Protein AF-A0A7J6RQD2-F1 (afdb_monomer)

Foldseek 3Di:
DDDDVVVVVVVVVVVVVVVVVVVVVVVVVVVVVVVVVVVVVVVVVVVVVVVVVVVVVVVVVVVVVVVVVVVPDDDDDDDDDDDDDDDDDDDDDDDPDPCCPVLVVVLVVVVVVLVVCLVPDDLVVLVVVLVVLLVVLPCVVPVDPSSVSNNVSSVVCVCVSNVD

Solvent-accessible surface area (backbone atoms only — not comparable to full-atom values): 9840 Å² total; per-residue (Å²): 135,87,80,63,66,69,61,55,55,54,52,52,51,52,50,51,51,51,51,52,52,53,51,52,54,52,52,51,52,54,50,51,51,55,49,50,51,53,52,51,55,50,52,54,52,50,53,54,50,51,53,51,50,50,54,50,53,54,53,51,54,53,48,53,53,54,50,62,60,51,77,74,58,80,87,78,86,87,82,85,79,90,80,88,80,91,81,89,77,89,80,93,74,92,78,87,80,86,60,60,71,70,39,50,48,55,43,51,54,49,49,55,51,51,55,51,44,58,75,76,42,58,70,75,55,43,56,52,52,52,54,50,50,50,63,70,28,26,48,91,83,33,86,47,72,52,21,44,56,43,36,53,52,52,61,73,40,42,47,77,70,69,69,110

Mean predicted aligned error: 14.92 Å

Organism: Perkinsus olseni (NCBI:txid32597)

Sequence (164 aa):
EVVNPFKRFAKQREEQQRAQARGLEKAKREREEREKERREMKKEKEKREEERAQARKARETAKEEAEAARSKKEPAPAASNDKKPSSASAERACSEDLGASAELSAVRELRCELEKSKADEPHRKRKQRFKKLQLKWHPDKNRSDKATAVFQFLQSKKSWYLGK

InterPro domains:
  IPR036869 Chaperone J-domain superfamily [G3DSA:1.10.287.110] (107-160)
  IPR036869 Chaperone J-domain superfamily [SSF46565] (122-156)

Radius of gyration: 32.11 Å; Cα contacts (8 Å, |Δi|>4): 39; chains: 1; bounding box: 85×47×93 Å

Structure (mmCIF, N/CA/C/O backbone):
data_AF-A0A7J6RQD2-F1
#
_entry.id   AF-A0A7J6RQD2-F1
#
loop_
_atom_site.group_PDB
_atom_site.id
_atom_site.type_symbol
_atom_site.label_atom_id
_atom_site.label_alt_id
_atom_site.label_comp_id
_atom_site.label_asym_id
_atom_site.label_entity_id
_atom_site.label_seq_id
_atom_site.pdbx_PDB_ins_code
_atom_site.Cartn_x
_atom_site.Cartn_y
_atom_site.Cartn_z
_atom_site.occupancy
_atom_site.B_iso_or_equiv
_atom_site.auth_seq_id
_atom_site.auth_comp_id
_atom_site.auth_asym_id
_atom_site.auth_atom_id
_atom_site.pdbx_PDB_model_num
ATOM 1 N N . GLU A 1 1 ? 49.976 6.843 -42.752 1.00 74.06 1 GLU A N 1
ATOM 2 C CA . GLU A 1 1 ? 49.432 5.501 -42.449 1.00 74.06 1 GLU A CA 1
ATOM 3 C C . GLU A 1 1 ? 47.917 5.502 -42.640 1.00 74.06 1 GLU A C 1
ATOM 5 O O . GLU A 1 1 ? 47.237 6.327 -42.041 1.00 74.06 1 GLU A O 1
ATOM 10 N N . VAL A 1 2 ? 47.376 4.636 -43.502 1.00 82.06 2 VAL A N 1
ATOM 11 C CA . VAL A 1 2 ? 45.921 4.517 -43.711 1.00 82.06 2 VAL A CA 1
ATOM 12 C C . VAL A 1 2 ? 45.368 3.535 -42.678 1.00 82.06 2 VAL A C 1
ATOM 14 O O . VAL A 1 2 ? 45.616 2.332 -42.752 1.00 82.06 2 VAL A O 1
ATOM 17 N N . VAL A 1 3 ? 44.643 4.037 -41.677 1.00 80.75 3 VAL A N 1
ATOM 18 C CA . VAL A 1 3 ? 44.012 3.189 -40.654 1.00 80.75 3 VAL A CA 1
ATOM 19 C C . VAL A 1 3 ? 42.895 2.371 -41.302 1.00 80.75 3 VAL A C 1
ATOM 21 O O . VAL A 1 3 ? 41.925 2.927 -41.810 1.00 80.75 3 VAL A O 1
ATOM 24 N N . ASN A 1 4 ? 43.024 1.044 -41.262 1.00 90.38 4 ASN A N 1
ATOM 25 C CA . ASN A 1 4 ? 42.071 0.118 -41.869 1.00 90.38 4 ASN A CA 1
ATOM 26 C C . ASN A 1 4 ? 40.667 0.257 -41.219 1.00 90.38 4 ASN A C 1
ATOM 28 O O . ASN A 1 4 ? 40.525 -0.024 -40.021 1.00 90.38 4 ASN A O 1
ATOM 32 N N . PRO A 1 5 ? 39.625 0.657 -41.974 1.00 87.69 5 PRO A N 1
ATOM 33 C CA . PRO A 1 5 ? 38.283 0.906 -41.443 1.00 87.69 5 PRO A CA 1
ATOM 34 C C . PRO A 1 5 ? 37.636 -0.342 -40.825 1.00 87.69 5 PRO A C 1
ATOM 36 O O . PRO A 1 5 ? 36.885 -0.223 -39.856 1.00 87.69 5 PRO A O 1
ATOM 39 N N . PHE A 1 6 ? 37.994 -1.547 -41.284 1.00 90.56 6 PHE A N 1
ATOM 40 C CA . PHE A 1 6 ? 37.482 -2.798 -40.716 1.00 90.56 6 PHE A CA 1
ATOM 41 C C . PHE A 1 6 ? 37.887 -2.995 -39.248 1.00 90.56 6 PHE A C 1
ATOM 43 O O . PHE A 1 6 ? 37.104 -3.522 -38.455 1.00 90.56 6 PHE A O 1
ATOM 50 N N . LYS A 1 7 ? 39.065 -2.501 -38.837 1.00 93.00 7 LYS A N 1
ATOM 51 C CA . LYS A 1 7 ? 39.513 -2.589 -37.436 1.00 93.00 7 LYS A CA 1
ATOM 52 C C . LYS A 1 7 ? 38.661 -1.725 -36.495 1.00 93.00 7 LYS A C 1
ATOM 54 O O . LYS A 1 7 ? 38.491 -2.084 -35.332 1.00 93.00 7 LYS A O 1
ATOM 59 N N . ARG A 1 8 ? 38.090 -0.613 -36.983 1.00 91.62 8 ARG A N 1
ATOM 60 C CA . ARG A 1 8 ? 37.214 0.263 -36.180 1.00 91.62 8 ARG A CA 1
ATOM 61 C C . ARG A 1 8 ? 35.865 -0.395 -35.896 1.00 91.62 8 ARG A C 1
ATOM 63 O O . ARG A 1 8 ? 35.431 -0.388 -34.748 1.00 91.62 8 ARG A O 1
ATOM 70 N N . PHE A 1 9 ? 35.254 -1.024 -36.900 1.00 94.25 9 PHE A N 1
ATOM 71 C CA . PHE A 1 9 ? 33.984 -1.737 -36.726 1.00 94.25 9 PHE A CA 1
ATOM 72 C C . PHE A 1 9 ? 34.108 -2.941 -35.785 1.00 94.25 9 PHE A C 1
ATOM 74 O O . PHE A 1 9 ? 33.242 -3.142 -34.935 1.00 94.25 9 PHE A O 1
ATOM 81 N N . ALA A 1 10 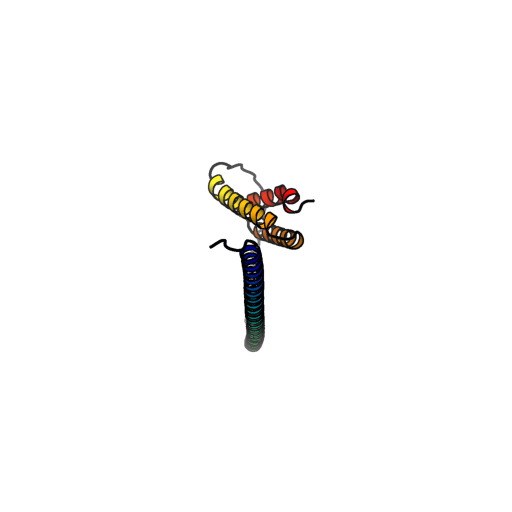? 35.202 -3.706 -35.879 1.00 94.75 10 ALA A N 1
ATOM 82 C CA . ALA A 1 10 ? 35.460 -4.815 -34.959 1.00 94.75 10 ALA A CA 1
ATOM 83 C C . ALA A 1 10 ? 35.566 -4.332 -33.501 1.00 94.75 10 ALA A C 1
ATOM 85 O O . ALA A 1 10 ? 34.885 -4.866 -32.626 1.00 94.75 10 ALA A O 1
ATOM 86 N N . LYS A 1 11 ? 36.339 -3.262 -33.258 1.00 95.06 11 LYS A N 1
ATOM 87 C CA . LYS A 1 11 ? 36.477 -2.650 -31.928 1.00 95.06 11 LYS A CA 1
ATOM 88 C C . LYS A 1 11 ? 35.139 -2.134 -31.388 1.00 95.06 11 LYS A C 1
ATOM 90 O O . LYS A 1 11 ? 34.821 -2.366 -30.226 1.00 95.06 11 LYS A O 1
ATOM 95 N N . GLN A 1 12 ? 34.336 -1.482 -32.230 1.00 96.12 12 GLN A N 1
ATOM 96 C CA . GLN A 1 12 ? 33.020 -0.970 -31.839 1.00 96.12 12 GLN A CA 1
ATOM 97 C C . GLN A 1 12 ? 32.045 -2.099 -31.468 1.00 96.12 12 GLN A C 1
ATOM 99 O O . GLN A 1 12 ? 31.311 -1.982 -30.488 1.00 96.12 12 GLN A O 1
ATOM 104 N N . ARG A 1 13 ? 32.043 -3.213 -32.213 1.00 97.31 13 ARG A N 1
ATOM 105 C CA . ARG A 1 13 ? 31.207 -4.383 -31.898 1.00 97.31 13 ARG A CA 1
ATOM 106 C C . ARG A 1 13 ? 31.629 -5.045 -30.587 1.00 97.31 13 ARG A C 1
ATOM 108 O O . ARG A 1 13 ? 30.768 -5.408 -29.790 1.00 97.31 13 ARG A O 1
ATOM 115 N N . GLU A 1 14 ? 32.933 -5.174 -30.348 1.00 97.06 14 GLU A N 1
ATOM 116 C CA . GLU A 1 14 ? 33.462 -5.705 -29.089 1.00 97.06 14 GLU A CA 1
ATOM 117 C C . GLU A 1 14 ? 33.070 -4.814 -27.898 1.00 97.06 14 GLU A C 1
ATOM 119 O O . GLU A 1 14 ? 32.635 -5.309 -26.857 1.00 97.06 14 GLU A O 1
ATOM 124 N N . GLU A 1 15 ? 33.151 -3.492 -28.055 1.00 97.69 15 GLU A N 1
ATOM 125 C CA . GLU A 1 15 ? 32.725 -2.535 -27.033 1.00 97.69 15 GLU A CA 1
ATOM 126 C C . GLU A 1 15 ? 31.223 -2.642 -26.734 1.00 97.69 15 GLU A C 1
ATOM 128 O O . GLU A 1 15 ? 30.833 -2.694 -25.565 1.00 97.69 15 GLU A O 1
ATOM 133 N N . GLN A 1 16 ? 30.381 -2.771 -27.766 1.00 97.62 16 GLN A N 1
ATOM 134 C CA . GLN A 1 16 ? 28.944 -3.006 -27.589 1.00 97.62 16 GLN A CA 1
ATOM 135 C C . GLN A 1 16 ? 28.660 -4.320 -26.848 1.00 97.62 16 GLN A C 1
ATOM 137 O O . GLN A 1 16 ? 27.834 -4.338 -25.935 1.00 97.62 16 GLN A O 1
ATOM 142 N N . GLN A 1 17 ? 29.365 -5.406 -27.177 1.00 97.94 17 GLN A N 1
ATOM 143 C CA . GLN A 1 17 ? 29.220 -6.687 -26.476 1.00 97.94 17 GLN A CA 1
ATOM 144 C C . GLN A 1 17 ? 29.642 -6.585 -25.005 1.00 97.94 17 GLN A C 1
ATOM 146 O O . GLN A 1 17 ? 28.930 -7.065 -24.121 1.00 97.94 17 GLN A O 1
ATOM 151 N N . ARG A 1 18 ? 30.755 -5.901 -24.712 1.00 98.19 18 ARG A N 1
ATOM 152 C CA . ARG A 1 18 ? 31.199 -5.641 -23.333 1.00 98.19 18 ARG A CA 1
ATOM 153 C C . ARG A 1 18 ? 30.187 -4.792 -22.562 1.00 98.19 18 ARG A C 1
ATOM 155 O O . ARG A 1 18 ? 29.936 -5.065 -21.389 1.00 98.19 18 ARG A O 1
ATOM 162 N N . ALA A 1 19 ? 29.589 -3.786 -23.200 1.00 97.69 19 ALA A N 1
ATOM 163 C CA . ALA A 1 19 ? 28.549 -2.961 -22.589 1.00 97.69 19 ALA A CA 1
ATOM 164 C C . ALA A 1 19 ? 27.289 -3.780 -22.261 1.00 97.69 19 ALA A C 1
ATOM 166 O O . ALA A 1 19 ? 26.765 -3.676 -21.151 1.00 97.69 19 ALA A O 1
ATOM 167 N N . GLN A 1 20 ? 26.849 -4.650 -23.177 1.00 97.75 20 GLN A N 1
ATOM 168 C CA . GLN A 1 20 ? 25.726 -5.562 -22.940 1.00 97.75 20 GLN A CA 1
ATOM 169 C C . GLN A 1 20 ? 26.013 -6.537 -21.790 1.00 97.75 20 GLN A C 1
ATOM 171 O O . GLN A 1 20 ? 25.180 -6.684 -20.897 1.00 97.75 20 GLN A O 1
ATOM 176 N N . ALA A 1 21 ? 27.208 -7.136 -21.749 1.00 97.88 21 ALA A N 1
ATOM 177 C CA . ALA A 1 21 ? 27.610 -8.037 -20.668 1.00 97.88 21 ALA A CA 1
ATOM 178 C C . ALA A 1 21 ? 27.612 -7.331 -19.299 1.00 97.88 21 ALA A C 1
ATOM 180 O O . ALA A 1 21 ? 27.064 -7.853 -18.329 1.00 97.88 21 ALA A O 1
ATOM 181 N N . ARG A 1 22 ? 28.143 -6.100 -19.225 1.00 97.75 22 ARG A N 1
ATOM 182 C CA . ARG A 1 22 ? 28.093 -5.273 -18.003 1.00 97.75 22 ARG A CA 1
ATOM 183 C C . ARG A 1 22 ? 26.659 -4.952 -17.576 1.00 97.75 22 ARG A C 1
ATOM 185 O O . ARG A 1 22 ? 26.368 -4.946 -16.382 1.00 97.75 22 ARG A O 1
ATOM 192 N N . GLY A 1 23 ? 25.769 -4.695 -18.535 1.00 97.06 23 GLY A N 1
ATOM 193 C CA . GLY A 1 23 ? 24.348 -4.466 -18.273 1.00 97.06 23 GLY A CA 1
ATOM 194 C C . GLY A 1 23 ? 23.658 -5.686 -17.658 1.00 97.06 23 GLY A C 1
ATOM 195 O O . GLY A 1 23 ? 22.940 -5.546 -16.668 1.00 97.06 23 GLY A O 1
ATOM 196 N N . LEU A 1 24 ? 23.925 -6.882 -18.192 1.00 97.38 24 LEU A N 1
ATOM 197 C CA . LEU A 1 24 ? 23.371 -8.138 -17.677 1.00 97.38 24 LEU A CA 1
ATOM 198 C C . LEU A 1 24 ? 23.880 -8.465 -16.268 1.00 97.38 24 LEU A C 1
ATOM 200 O O . LEU A 1 24 ? 23.080 -8.817 -15.403 1.00 97.38 24 LEU A O 1
ATOM 204 N N . GLU A 1 25 ? 25.176 -8.286 -16.008 1.00 97.88 25 GLU A N 1
ATOM 205 C CA . GLU A 1 25 ? 25.755 -8.491 -14.673 1.00 97.88 25 GLU A CA 1
ATOM 206 C C . GLU A 1 25 ? 25.172 -7.513 -13.643 1.00 97.88 25 GLU A C 1
ATOM 208 O O . GLU A 1 25 ? 24.786 -7.915 -12.542 1.00 97.88 25 GLU A O 1
ATOM 213 N N . LYS A 1 26 ? 25.007 -6.236 -14.016 1.00 97.62 26 LYS A N 1
ATOM 214 C CA . LYS A 1 26 ? 24.349 -5.242 -13.157 1.00 97.62 26 LYS A CA 1
ATOM 215 C C . LYS A 1 26 ? 22.903 -5.641 -12.841 1.00 97.62 26 LYS A C 1
ATOM 217 O O . LYS A 1 26 ? 22.504 -5.601 -11.679 1.00 97.62 26 LYS A O 1
ATOM 222 N N . ALA A 1 27 ? 22.139 -6.066 -13.848 1.00 95.75 27 ALA A N 1
ATOM 223 C CA . ALA A 1 27 ? 20.755 -6.504 -13.669 1.00 95.75 27 ALA A CA 1
ATOM 224 C C . ALA A 1 27 ? 20.645 -7.764 -12.791 1.00 95.75 27 ALA A C 1
ATOM 226 O O . ALA A 1 27 ? 19.726 -7.881 -11.978 1.00 95.75 27 ALA A O 1
ATOM 227 N N . LYS A 1 28 ? 21.592 -8.702 -12.920 1.00 98.00 28 LYS A N 1
ATOM 228 C CA . LYS A 1 28 ? 21.662 -9.907 -12.085 1.00 98.00 28 LYS A CA 1
ATOM 229 C C . LYS A 1 28 ? 21.909 -9.554 -10.618 1.00 98.00 28 LYS A C 1
ATOM 231 O O . LYS A 1 28 ? 21.181 -10.048 -9.759 1.00 98.00 28 LYS A O 1
ATOM 236 N N . ARG A 1 29 ? 22.855 -8.648 -10.346 1.00 97.25 29 ARG A N 1
ATOM 237 C CA . ARG A 1 29 ? 23.145 -8.155 -8.991 1.00 97.25 29 ARG A CA 1
ATOM 238 C C . ARG A 1 29 ? 21.943 -7.442 -8.364 1.00 97.25 29 ARG A C 1
ATOM 240 O O . ARG A 1 29 ? 21.605 -7.725 -7.222 1.00 97.25 29 ARG A O 1
ATOM 247 N N . GLU A 1 30 ? 21.255 -6.584 -9.117 1.00 97.06 30 GLU A N 1
ATOM 248 C CA . GLU A 1 30 ? 20.043 -5.893 -8.642 1.00 97.06 30 GLU A CA 1
ATOM 249 C C . GLU A 1 30 ? 18.904 -6.880 -8.325 1.00 97.06 30 GLU A C 1
ATOM 251 O O . GLU A 1 30 ? 18.177 -6.725 -7.342 1.00 97.06 30 GLU A O 1
ATOM 256 N N . ARG A 1 31 ? 18.747 -7.934 -9.136 1.00 96.69 31 ARG A N 1
ATOM 257 C CA . ARG A 1 31 ? 17.757 -8.990 -8.881 1.00 96.69 31 ARG A CA 1
ATOM 258 C C . ARG A 1 31 ? 18.078 -9.778 -7.611 1.00 96.69 31 ARG A C 1
ATOM 260 O O . ARG A 1 31 ? 17.159 -10.076 -6.850 1.00 96.69 31 ARG A O 1
ATOM 267 N N . GLU A 1 32 ? 19.345 -10.115 -7.396 1.00 98.12 32 GLU A N 1
ATOM 268 C CA . GLU A 1 32 ? 19.807 -10.825 -6.200 1.00 98.12 32 GLU A CA 1
ATOM 269 C C . GLU A 1 32 ? 19.618 -9.982 -4.931 1.00 98.12 32 GLU A C 1
ATOM 271 O O . GLU A 1 32 ? 19.104 -10.479 -3.929 1.00 98.12 32 GLU A O 1
ATOM 276 N N . GLU A 1 33 ? 19.933 -8.687 -4.995 1.00 97.88 33 GLU A N 1
ATOM 277 C CA . GLU A 1 33 ? 19.716 -7.740 -3.898 1.00 97.88 33 GLU A CA 1
ATOM 278 C C . GLU A 1 33 ? 18.229 -7.629 -3.531 1.00 97.88 33 GLU A C 1
ATOM 280 O O . GLU A 1 33 ? 17.861 -7.837 -2.374 1.00 97.88 33 GLU A O 1
ATOM 285 N N . ARG A 1 34 ? 17.344 -7.453 -4.522 1.00 95.81 34 ARG A N 1
ATOM 286 C CA . ARG A 1 34 ? 15.886 -7.467 -4.299 1.00 95.81 34 ARG A CA 1
ATOM 287 C C . ARG A 1 34 ? 15.390 -8.784 -3.710 1.00 95.81 34 ARG A C 1
ATOM 289 O O . ARG A 1 34 ? 14.438 -8.803 -2.929 1.00 95.81 34 ARG A O 1
ATOM 296 N N . GLU A 1 35 ? 15.974 -9.914 -4.103 1.00 97.81 35 GLU A N 1
ATOM 297 C CA . GLU A 1 35 ? 15.603 -11.207 -3.529 1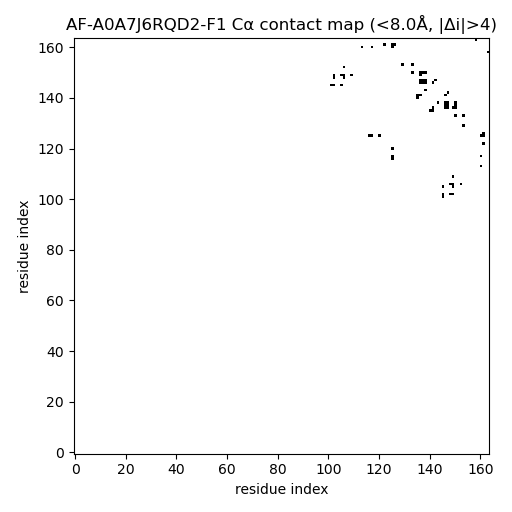.00 97.81 35 GLU A CA 1
ATOM 298 C C . GLU A 1 35 ? 16.039 -11.316 -2.064 1.00 97.81 35 GLU A C 1
ATOM 300 O O . GLU A 1 35 ? 15.261 -11.794 -1.232 1.00 97.81 35 GLU A O 1
ATOM 305 N N . LYS A 1 36 ? 17.235 -10.821 -1.733 1.00 97.94 36 LYS A N 1
ATOM 306 C CA . LYS A 1 36 ? 17.728 -10.741 -0.358 1.00 97.94 36 LYS A CA 1
ATOM 307 C C . LYS A 1 36 ? 16.812 -9.876 0.511 1.00 97.94 36 LYS A C 1
ATOM 309 O O . LYS A 1 36 ? 16.349 -10.362 1.542 1.00 97.94 36 LYS A O 1
ATOM 314 N N . GLU A 1 37 ? 16.445 -8.679 0.056 1.00 97.06 37 GLU A N 1
ATOM 315 C CA . GLU A 1 37 ? 15.498 -7.798 0.759 1.00 97.06 37 GLU A CA 1
ATOM 316 C C . GLU A 1 37 ? 14.140 -8.479 0.994 1.00 97.06 37 GLU A C 1
ATOM 318 O O . GLU A 1 37 ? 13.577 -8.428 2.089 1.00 97.06 37 GLU A O 1
ATOM 323 N N . ARG A 1 38 ? 13.610 -9.196 -0.010 1.00 95.00 38 ARG A N 1
ATOM 324 C CA . ARG A 1 38 ? 12.354 -9.953 0.140 1.00 95.00 38 ARG A CA 1
ATOM 325 C C . ARG A 1 38 ? 12.467 -11.074 1.171 1.00 95.00 38 ARG A C 1
ATOM 327 O O . ARG A 1 38 ? 11.490 -11.341 1.875 1.00 95.00 38 ARG A O 1
ATOM 334 N N . ARG A 1 39 ? 13.618 -11.748 1.258 1.00 97.50 39 ARG A N 1
ATOM 335 C CA . ARG A 1 39 ? 13.873 -12.787 2.269 1.00 97.50 39 ARG A CA 1
ATOM 336 C C . ARG A 1 39 ? 13.969 -12.180 3.668 1.00 97.50 39 ARG A C 1
ATOM 338 O O . ARG A 1 39 ? 13.383 -12.742 4.590 1.00 97.50 39 ARG A O 1
ATOM 345 N N . GLU A 1 40 ? 14.635 -11.040 3.826 1.00 97.69 40 GLU A N 1
ATOM 346 C CA . GLU A 1 40 ? 14.737 -10.330 5.109 1.00 97.69 40 GLU A CA 1
ATOM 347 C C . GLU A 1 40 ? 13.371 -9.824 5.587 1.00 97.69 40 GLU A C 1
ATOM 349 O O . GLU A 1 40 ? 12.961 -10.144 6.701 1.00 97.69 40 GLU A O 1
ATOM 354 N N . MET A 1 41 ? 12.594 -9.179 4.711 1.00 91.56 41 MET A N 1
ATOM 355 C CA . MET A 1 41 ? 11.233 -8.734 5.030 1.00 91.56 41 MET A CA 1
ATOM 356 C C . MET A 1 41 ? 10.309 -9.906 5.403 1.00 91.56 41 MET A C 1
ATOM 358 O O . MET A 1 41 ? 9.444 -9.779 6.273 1.00 91.56 41 MET A O 1
ATOM 362 N N . LYS A 1 42 ? 10.477 -11.073 4.761 1.00 97.06 42 LYS A N 1
ATOM 363 C CA . LYS A 1 42 ? 9.723 -12.285 5.113 1.00 97.06 42 LYS A CA 1
ATOM 364 C C . LYS A 1 42 ? 10.093 -12.785 6.513 1.00 97.06 42 LYS A C 1
ATOM 366 O O . LYS A 1 42 ? 9.182 -13.050 7.292 1.00 97.06 42 LYS A O 1
ATOM 371 N N . LYS A 1 43 ? 11.391 -12.860 6.835 1.00 97.94 43 LYS A N 1
ATOM 372 C CA . LYS A 1 43 ? 11.883 -13.260 8.165 1.00 97.94 43 LYS A CA 1
ATOM 373 C C . LYS A 1 43 ? 11.407 -12.309 9.264 1.00 97.94 43 LYS A C 1
ATOM 375 O O . LYS A 1 43 ? 10.968 -12.760 10.315 1.00 97.94 43 LYS A O 1
ATOM 380 N N . GLU A 1 44 ? 11.442 -11.000 9.022 1.00 97.62 44 GLU A N 1
ATOM 381 C CA . GLU A 1 44 ? 10.957 -10.002 9.984 1.00 97.62 44 GLU A CA 1
ATOM 382 C C . GLU A 1 44 ? 9.452 -10.152 10.243 1.00 97.62 44 GLU A C 1
ATOM 384 O O . GLU A 1 44 ? 8.997 -10.109 11.388 1.00 97.62 44 GLU A O 1
ATOM 389 N N . LYS A 1 45 ? 8.665 -10.376 9.183 1.00 95.62 45 LYS A N 1
ATOM 390 C CA . LYS A 1 45 ? 7.222 -10.590 9.307 1.00 95.62 45 LYS A CA 1
ATOM 391 C C . LYS A 1 45 ? 6.896 -11.8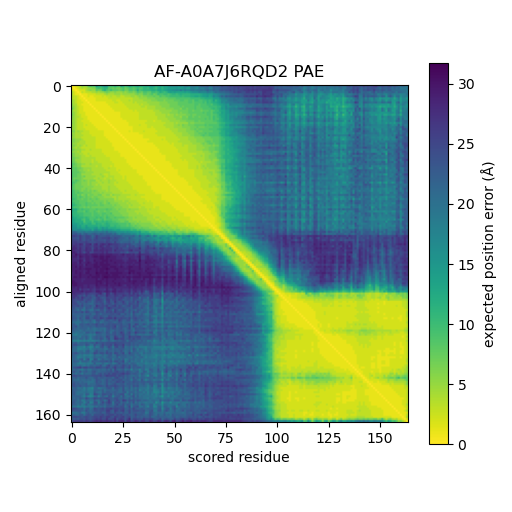49 10.116 1.00 95.62 45 LYS A C 1
ATOM 393 O O . LYS A 1 45 ? 5.988 -11.795 10.939 1.00 95.62 45 LYS A O 1
ATOM 398 N N . GLU A 1 46 ? 7.622 -12.937 9.879 1.00 97.44 46 GLU A N 1
ATOM 399 C CA . G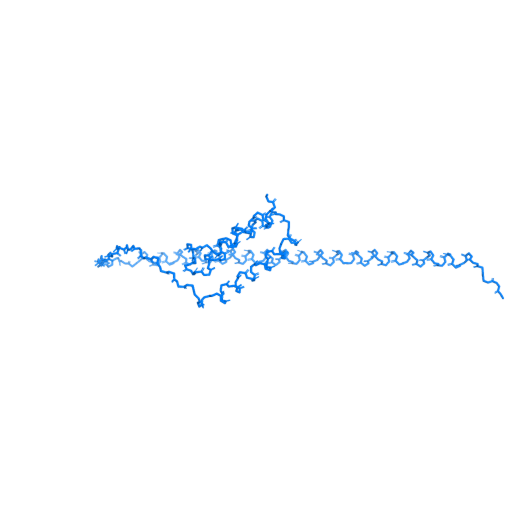LU A 1 46 ? 7.484 -14.202 10.609 1.00 97.44 46 GLU A CA 1
ATOM 400 C C . GLU A 1 46 ? 7.833 -14.020 12.091 1.00 97.44 46 GLU A C 1
ATOM 402 O O . GLU A 1 46 ? 6.998 -14.299 12.948 1.00 97.44 46 GLU A O 1
ATOM 407 N N . LYS A 1 47 ? 8.969 -13.379 12.397 1.00 98.19 47 LYS A N 1
ATOM 408 C CA . LYS A 1 47 ? 9.355 -13.025 13.773 1.00 98.19 47 LYS A CA 1
ATOM 409 C C . LYS A 1 47 ? 8.281 -12.190 14.484 1.00 98.19 47 LYS A C 1
ATOM 411 O O . LYS A 1 47 ? 7.939 -12.444 15.636 1.00 98.19 47 LYS A O 1
ATOM 416 N N . ARG A 1 48 ? 7.711 -11.195 13.796 1.00 96.69 48 ARG A N 1
ATOM 417 C CA . ARG A 1 48 ? 6.642 -10.346 14.348 1.00 96.69 48 ARG A CA 1
ATOM 418 C C . ARG A 1 48 ? 5.343 -11.119 14.590 1.00 96.69 48 ARG A C 1
ATOM 420 O O . ARG A 1 48 ? 4.564 -10.762 15.475 1.00 96.69 48 ARG A O 1
ATOM 427 N N . GLU A 1 49 ? 5.057 -12.123 13.771 1.00 97.38 49 GLU A N 1
ATOM 428 C CA . GLU A 1 49 ? 3.896 -12.995 13.942 1.00 97.38 49 GLU A CA 1
ATOM 429 C C . GLU A 1 49 ? 4.082 -13.943 15.132 1.00 97.38 49 GLU A C 1
ATOM 431 O O . GLU A 1 49 ? 3.167 -14.061 15.949 1.00 97.38 49 GLU A O 1
ATOM 436 N N . GLU A 1 50 ? 5.278 -14.510 15.298 1.00 98.06 50 GLU A N 1
ATOM 437 C CA . GLU A 1 50 ? 5.654 -15.308 16.469 1.00 98.06 50 GLU A CA 1
ATOM 438 C C . GLU A 1 50 ? 5.552 -14.502 17.769 1.00 98.06 50 GLU A C 1
ATOM 440 O O . GLU A 1 50 ? 4.910 -14.949 18.718 1.00 98.06 50 GLU A O 1
ATOM 445 N N . GLU A 1 51 ? 6.090 -13.280 17.803 1.00 98.06 51 GLU A N 1
ATOM 446 C CA . GLU A 1 51 ? 6.004 -12.393 18.972 1.00 98.06 51 GLU A CA 1
ATOM 447 C C . GLU A 1 51 ? 4.543 -12.074 19.331 1.00 98.06 51 GLU A C 1
ATOM 449 O O . GLU A 1 51 ? 4.136 -12.123 20.493 1.00 98.06 51 GLU A O 1
ATOM 454 N N . ARG A 1 52 ? 3.697 -11.821 18.323 1.00 97.44 52 ARG A N 1
ATOM 455 C CA . ARG A 1 52 ? 2.255 -11.618 18.533 1.00 97.44 52 ARG A CA 1
ATOM 456 C C . ARG A 1 52 ? 1.560 -12.869 19.056 1.00 97.44 52 ARG A C 1
ATOM 458 O O . ARG A 1 52 ? 0.642 -12.743 19.867 1.00 97.44 52 ARG A O 1
ATOM 465 N N . ALA A 1 53 ? 1.949 -14.052 18.588 1.00 97.56 53 ALA A N 1
ATOM 466 C CA . ALA A 1 53 ? 1.408 -15.313 19.078 1.00 97.56 53 ALA A CA 1
ATOM 467 C C . ALA A 1 53 ? 1.818 -15.562 20.538 1.00 97.56 53 ALA A C 1
ATOM 469 O O . ALA A 1 53 ? 0.973 -15.943 21.348 1.00 97.56 53 ALA A O 1
ATOM 470 N N . GLN A 1 54 ? 3.070 -15.271 20.899 1.00 97.69 54 GLN A N 1
ATOM 471 C CA . GLN A 1 54 ? 3.554 -15.349 22.280 1.00 97.69 54 GLN A CA 1
ATOM 472 C C . GLN A 1 54 ? 2.813 -14.367 23.197 1.00 97.69 54 GLN A C 1
ATOM 474 O O . GLN A 1 54 ? 2.314 -14.769 24.246 1.00 97.69 54 GLN A O 1
ATOM 479 N N . ALA A 1 55 ? 2.636 -13.113 22.770 1.00 97.50 55 ALA A N 1
ATOM 480 C CA . ALA A 1 55 ? 1.882 -12.115 23.529 1.00 97.50 55 ALA A CA 1
ATOM 481 C C . ALA A 1 55 ? 0.406 -12.510 23.735 1.00 97.50 55 ALA A C 1
ATOM 483 O O . ALA A 1 55 ? -0.175 -12.227 24.783 1.00 97.50 55 ALA A O 1
ATOM 484 N N . ARG A 1 56 ? -0.215 -13.182 22.753 1.00 97.31 56 ARG A N 1
ATOM 485 C CA . ARG A 1 56 ? -1.577 -13.725 22.896 1.00 97.31 56 ARG A CA 1
ATOM 486 C C . ARG A 1 56 ? -1.641 -14.822 23.952 1.00 97.31 56 ARG A C 1
ATOM 488 O O . ARG A 1 56 ? -2.4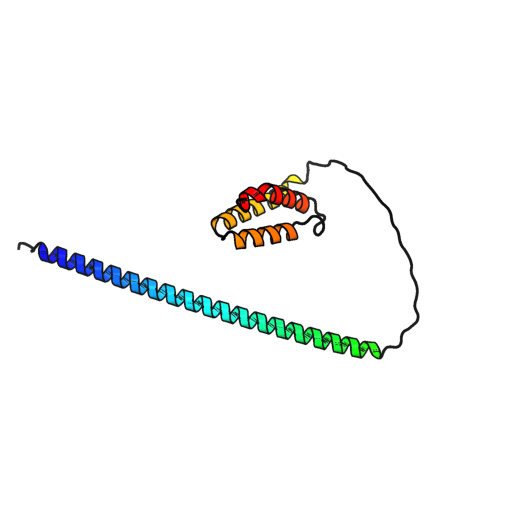90 -14.726 24.830 1.00 97.31 56 ARG A O 1
ATOM 495 N N . LYS A 1 57 ? -0.717 -15.786 23.906 1.00 97.75 57 LYS A N 1
ATOM 496 C CA . LYS A 1 57 ? -0.633 -16.863 24.904 1.00 97.75 57 LYS A CA 1
ATOM 497 C C . LYS A 1 57 ? -0.431 -16.309 26.317 1.00 97.75 57 LYS A C 1
ATOM 499 O O . LYS A 1 57 ? -1.166 -16.686 27.216 1.00 97.75 57 LYS A O 1
ATOM 504 N N . ALA A 1 58 ? 0.479 -15.349 26.496 1.00 97.50 58 ALA A N 1
ATOM 505 C CA . ALA A 1 58 ? 0.715 -14.712 27.796 1.00 97.50 58 ALA A CA 1
ATOM 506 C C . ALA A 1 58 ? -0.527 -13.980 28.344 1.00 97.50 58 ALA A C 1
ATOM 508 O O . ALA A 1 58 ? -0.770 -13.948 29.549 1.00 97.50 58 ALA A O 1
ATOM 509 N N . ARG A 1 59 ? -1.344 -13.390 27.461 1.00 96.81 59 ARG A N 1
ATOM 510 C CA . ARG A 1 59 ? -2.598 -12.742 27.862 1.00 96.81 59 ARG A CA 1
ATOM 511 C C . ARG A 1 59 ? -3.678 -13.754 28.248 1.00 96.81 59 ARG A C 1
ATOM 513 O O . ARG A 1 59 ? -4.474 -13.456 29.134 1.00 96.81 59 ARG A O 1
ATOM 520 N N . GLU A 1 60 ? -3.730 -14.903 27.581 1.00 97.00 60 GLU A N 1
ATOM 521 C CA . GLU A 1 60 ? -4.644 -15.994 27.935 1.00 97.00 60 GLU A CA 1
ATOM 522 C C . GLU A 1 60 ? -4.290 -16.573 29.308 1.00 97.00 60 GLU A C 1
ATOM 524 O O . GLU A 1 60 ? -5.162 -16.608 30.171 1.00 97.00 60 GLU A O 1
ATOM 529 N N . THR A 1 61 ? -3.011 -16.866 29.570 1.00 96.00 61 THR A N 1
ATOM 530 C CA . THR A 1 61 ? -2.567 -17.370 30.884 1.00 96.00 61 THR A CA 1
ATOM 531 C C . THR A 1 61 ? -2.828 -16.367 32.010 1.00 96.00 61 THR A C 1
ATOM 533 O O . THR A 1 61 ? -3.331 -16.741 33.064 1.00 96.00 61 THR A O 1
ATOM 536 N N . ALA A 1 62 ? -2.574 -15.072 31.782 1.00 96.12 62 ALA A N 1
ATOM 537 C CA . ALA A 1 62 ? -2.872 -14.033 32.772 1.00 96.12 62 ALA A CA 1
ATOM 538 C C . ALA A 1 62 ? -4.382 -13.889 33.045 1.00 96.12 62 ALA A C 1
ATOM 540 O O . ALA A 1 62 ? -4.792 -13.541 34.152 1.00 96.12 62 ALA A O 1
ATOM 541 N N . LYS A 1 63 ? -5.227 -14.144 32.036 1.00 96.00 63 LYS A N 1
ATOM 542 C CA . LYS A 1 63 ? -6.684 -14.120 32.194 1.00 96.00 63 LYS A CA 1
ATOM 543 C C . LYS A 1 63 ? -7.172 -15.314 33.020 1.00 96.00 63 LYS A C 1
ATOM 545 O O . LYS A 1 63 ? -8.013 -15.112 33.891 1.00 96.00 63 LYS A O 1
ATOM 550 N N . GLU A 1 64 ? -6.642 -16.510 32.770 1.00 95.06 64 GLU A N 1
ATOM 551 C CA . GLU A 1 64 ? -6.959 -17.717 33.547 1.00 95.06 64 GLU A CA 1
ATOM 552 C C . GLU A 1 64 ? -6.524 -17.576 35.013 1.00 95.06 64 GLU A C 1
ATOM 554 O O . GLU A 1 64 ? -7.290 -17.899 35.921 1.00 95.06 64 GLU A O 1
ATOM 559 N N . GLU A 1 65 ? -5.345 -17.002 35.267 1.00 94.44 65 GLU A N 1
ATOM 560 C CA . GLU A 1 65 ? -4.858 -16.742 36.627 1.00 94.44 65 GLU A CA 1
ATOM 561 C C . GLU A 1 65 ? -5.737 -15.718 37.371 1.00 94.44 65 GLU A C 1
ATOM 563 O O . GLU A 1 65 ? -6.102 -15.921 38.533 1.00 94.44 65 GLU A O 1
ATOM 568 N N . ALA A 1 66 ? -6.156 -14.645 36.690 1.00 92.56 66 ALA A N 1
ATOM 569 C CA . ALA A 1 66 ? -7.070 -13.654 37.257 1.00 92.56 66 ALA A CA 1
ATOM 570 C C . ALA A 1 66 ? -8.464 -14.237 37.565 1.00 92.56 66 ALA A C 1
ATOM 572 O O . ALA A 1 66 ? -9.091 -13.853 38.557 1.00 92.56 66 ALA A O 1
ATOM 573 N N . GLU A 1 67 ? -8.956 -15.165 36.741 1.00 92.12 67 GLU A N 1
ATOM 574 C CA . GLU A 1 67 ? -10.219 -15.868 36.980 1.00 92.12 67 GLU A CA 1
ATOM 575 C C . GLU A 1 67 ? -10.114 -16.827 38.175 1.00 92.12 67 GLU A C 1
ATOM 577 O O . GLU A 1 67 ? -10.968 -16.794 39.066 1.00 92.12 67 GLU A O 1
ATOM 582 N N . ALA A 1 68 ? -9.022 -17.594 38.269 1.00 89.62 68 ALA A N 1
ATOM 583 C CA . ALA A 1 68 ? -8.749 -18.477 39.403 1.00 89.62 68 ALA A CA 1
ATOM 584 C C . ALA A 1 68 ? -8.658 -17.711 40.738 1.00 89.62 68 ALA A C 1
ATOM 586 O O . ALA A 1 68 ? -9.152 -18.186 41.765 1.00 89.62 68 ALA A O 1
ATOM 587 N N . ALA A 1 69 ? -8.086 -16.501 40.733 1.00 88.50 69 ALA A N 1
ATOM 588 C CA . ALA A 1 69 ? -8.042 -15.634 41.910 1.00 88.50 69 ALA A CA 1
ATOM 589 C C . ALA A 1 69 ? -9.432 -15.099 42.310 1.00 88.50 69 ALA A C 1
ATOM 591 O O . ALA A 1 69 ? -9.715 -14.933 43.500 1.00 88.50 69 ALA A O 1
ATOM 592 N N . ARG A 1 70 ? -10.324 -14.851 41.340 1.00 83.94 70 ARG A N 1
ATOM 593 C CA . ARG A 1 70 ? -11.670 -14.313 41.599 1.00 83.94 70 ARG A CA 1
ATOM 594 C C . ARG A 1 70 ? -12.605 -15.339 42.243 1.00 83.94 70 ARG A C 1
ATOM 596 O O . ARG A 1 70 ? -13.405 -14.949 43.089 1.00 83.94 70 ARG A O 1
ATOM 603 N N . SER A 1 71 ? -12.457 -16.628 41.934 1.00 78.81 71 SER A N 1
ATOM 604 C CA . SER A 1 71 ? -13.266 -17.704 42.537 1.00 78.81 71 SER A CA 1
ATOM 605 C C . SER A 1 71 ? -13.048 -17.913 44.044 1.00 78.81 71 SER A C 1
ATOM 607 O O . SER A 1 71 ? -13.811 -18.646 44.662 1.00 78.81 71 SER A O 1
ATOM 609 N N . LYS A 1 72 ? -12.053 -17.263 44.669 1.00 78.31 72 LYS A N 1
ATOM 610 C CA . LYS A 1 72 ? -11.827 -17.331 46.128 1.00 78.31 72 LYS A CA 1
ATOM 611 C C . LYS A 1 72 ? -12.399 -16.147 46.916 1.00 78.31 72 LYS A C 1
ATOM 613 O O . LYS A 1 72 ? -12.279 -16.133 48.137 1.00 78.31 72 LYS A O 1
ATOM 618 N N . LYS A 1 73 ? -12.997 -15.145 46.257 1.00 67.56 73 LYS A N 1
ATOM 619 C CA . LYS A 1 73 ? -13.562 -13.970 46.935 1.00 67.56 73 LYS A CA 1
ATOM 620 C C . LYS A 1 73 ? -15.088 -14.076 46.952 1.00 67.56 73 LYS A C 1
ATOM 622 O O . LYS A 1 73 ? -15.730 -13.856 45.929 1.00 67.56 73 LYS A O 1
ATOM 627 N N . GLU A 1 74 ? -15.632 -14.458 48.108 1.00 64.12 74 GLU A N 1
ATOM 628 C CA . GLU A 1 74 ? -17.071 -14.591 48.366 1.00 64.12 74 GLU A CA 1
ATOM 629 C C . GLU A 1 74 ? -17.878 -13.359 47.901 1.00 64.12 74 GLU A C 1
ATOM 631 O O . GLU A 1 74 ? -17.418 -12.219 48.047 1.00 64.12 74 GLU A O 1
ATOM 636 N N . PRO A 1 75 ? -19.085 -13.565 47.341 1.00 61.56 75 PRO A N 1
ATOM 637 C CA . PRO A 1 75 ? -19.934 -12.487 46.853 1.00 61.56 75 PRO A CA 1
ATOM 638 C C . PRO A 1 75 ? -20.563 -11.706 48.016 1.00 61.56 75 PRO A C 1
ATOM 640 O O . PRO A 1 75 ? -21.456 -12.192 48.704 1.00 61.56 75 PRO A O 1
ATOM 643 N N . ALA A 1 76 ? -20.133 -10.456 48.200 1.00 60.47 76 ALA A N 1
ATOM 644 C CA . ALA A 1 76 ? -20.860 -9.476 49.004 1.00 60.47 76 ALA A CA 1
ATOM 645 C C . ALA A 1 76 ? -22.136 -9.004 48.261 1.00 60.47 76 ALA A C 1
ATOM 647 O O . ALA A 1 76 ? -22.119 -8.902 47.029 1.00 60.47 76 ALA A O 1
ATOM 648 N N . PRO A 1 77 ? -23.241 -8.726 48.980 1.00 58.56 77 PRO A N 1
ATOM 649 C CA . PRO A 1 77 ? -24.570 -8.568 48.395 1.00 58.56 77 PRO A CA 1
ATOM 650 C C . PRO A 1 77 ? -24.764 -7.272 47.594 1.00 58.56 77 PRO A C 1
ATOM 652 O O . PRO A 1 77 ? -24.208 -6.215 47.888 1.00 58.56 77 PRO A O 1
ATOM 655 N N . ALA A 1 78 ? -25.605 -7.414 46.569 1.00 53.09 78 ALA A N 1
ATOM 656 C CA . ALA A 1 78 ? -26.011 -6.440 45.571 1.00 53.09 78 ALA A CA 1
ATOM 657 C C . ALA A 1 78 ? -26.628 -5.149 46.138 1.00 53.09 78 ALA A C 1
ATOM 659 O O . ALA A 1 78 ? -27.602 -5.188 46.886 1.00 53.09 78 ALA A O 1
ATOM 660 N N . ALA A 1 79 ? -26.131 -4.004 45.662 1.00 48.06 79 ALA A N 1
ATOM 661 C CA . ALA A 1 79 ? -26.834 -2.727 45.703 1.00 48.06 79 ALA A CA 1
ATOM 662 C C . ALA A 1 79 ? -27.207 -2.324 44.268 1.00 48.06 79 ALA A C 1
ATOM 664 O O . ALA A 1 79 ? -26.370 -1.929 43.455 1.00 48.06 79 ALA A O 1
ATOM 665 N N . SER A 1 80 ? -28.491 -2.493 43.976 1.00 56.66 80 SER A N 1
ATOM 666 C CA . SER A 1 80 ? -29.233 -2.022 42.812 1.00 56.66 80 SER A CA 1
ATOM 667 C C . SER A 1 80 ? -29.139 -0.504 42.650 1.00 56.66 80 SER A C 1
ATOM 669 O O . SER A 1 80 ? -29.452 0.235 43.581 1.00 56.66 80 SER A O 1
ATOM 671 N N . ASN A 1 81 ? -28.798 -0.036 41.450 1.00 53.06 81 ASN A N 1
ATOM 672 C CA . ASN A 1 81 ? -29.136 1.320 41.028 1.00 53.06 81 ASN A CA 1
ATOM 673 C C . ASN A 1 81 ? -29.572 1.306 39.560 1.00 53.06 81 ASN A C 1
ATOM 675 O O . ASN A 1 81 ? -28.781 1.465 38.630 1.00 53.06 81 ASN A O 1
ATOM 679 N N . ASP A 1 82 ? -30.871 1.081 39.391 1.00 55.19 82 ASP A N 1
ATOM 680 C CA . ASP A 1 82 ? -31.659 1.515 38.250 1.00 55.19 82 ASP A CA 1
ATOM 681 C C . ASP A 1 82 ? -31.508 3.025 38.052 1.00 55.19 82 ASP A C 1
ATOM 683 O O . ASP A 1 82 ? -31.809 3.800 38.960 1.00 55.19 82 ASP A O 1
ATOM 687 N N . LYS A 1 83 ? -31.114 3.457 36.849 1.00 50.06 83 LYS A N 1
ATOM 688 C CA . LYS A 1 83 ? -31.591 4.723 36.268 1.00 50.06 83 LYS A CA 1
ATOM 689 C C . LYS A 1 83 ? -31.364 4.780 34.756 1.00 50.06 83 LYS A C 1
ATOM 691 O O . LYS A 1 83 ? -30.304 5.137 34.253 1.00 50.06 83 LYS A O 1
ATOM 696 N N . LYS A 1 84 ? -32.444 4.426 34.057 1.00 59.41 84 LYS A N 1
ATOM 697 C CA . LYS A 1 84 ? -32.811 4.770 32.674 1.00 59.41 84 LYS A CA 1
ATOM 698 C C . LYS A 1 84 ? -33.201 6.263 32.611 1.00 59.41 84 LYS A C 1
ATOM 700 O O . LYS A 1 84 ? -33.844 6.733 33.549 1.00 59.41 84 LYS A O 1
ATOM 705 N N . PRO A 1 85 ? -32.804 7.020 31.572 1.00 54.50 85 PRO A N 1
ATOM 706 C CA . PRO A 1 85 ? -33.744 7.473 30.514 1.00 54.50 85 PRO A CA 1
ATOM 707 C C . PRO A 1 85 ? -33.061 7.445 29.117 1.00 54.50 85 PRO A C 1
ATOM 709 O O . PRO A 1 85 ? -31.859 7.652 29.022 1.00 54.50 85 PRO A O 1
ATOM 712 N N . SER A 1 86 ? -33.634 7.033 27.976 1.00 58.22 86 SER A N 1
ATOM 713 C CA . SER A 1 86 ? -34.898 7.328 27.266 1.00 58.22 86 SER A CA 1
ATOM 714 C C . SER A 1 86 ? -35.130 8.801 26.909 1.00 58.22 86 SER A C 1
ATOM 716 O O . SER A 1 86 ? -35.330 9.591 27.820 1.00 58.22 86 SER A O 1
ATOM 718 N N . SER A 1 87 ? -35.223 9.088 25.594 1.00 41.78 87 SER A N 1
ATOM 719 C CA . SER A 1 87 ? -35.823 10.261 24.893 1.00 41.78 87 SER A CA 1
ATOM 720 C C . SER A 1 87 ? -34.810 10.895 23.918 1.00 41.78 87 SER A C 1
ATOM 722 O O . SER A 1 87 ? -33.773 11.362 24.367 1.00 41.78 87 SER A O 1
ATOM 724 N N . ALA A 1 88 ? -34.921 10.719 22.587 1.00 43.16 88 ALA A N 1
ATOM 725 C CA . ALA A 1 88 ? -35.770 11.464 21.620 1.00 43.16 88 ALA A CA 1
ATOM 726 C C . ALA A 1 88 ? -35.291 12.925 21.450 1.00 43.16 88 ALA A C 1
ATOM 728 O O . ALA A 1 88 ? -34.869 13.520 22.427 1.00 43.16 88 ALA A O 1
ATOM 729 N N . SER A 1 89 ? -35.341 13.631 20.321 1.00 43.56 89 SER A N 1
ATOM 730 C CA . SER A 1 89 ? -35.613 13.429 18.890 1.00 43.56 89 SER A CA 1
ATOM 731 C C . SER A 1 89 ? -35.455 14.838 18.278 1.00 43.56 89 SER A C 1
ATOM 733 O O . SER A 1 89 ? -35.938 15.769 18.910 1.00 43.56 89 SER A O 1
ATOM 735 N N . ALA A 1 90 ? -34.883 14.973 17.068 1.00 49.00 90 ALA A N 1
ATOM 736 C CA . ALA A 1 90 ? -34.835 16.198 16.230 1.00 49.00 90 ALA A CA 1
ATOM 737 C C . ALA A 1 90 ? -34.094 17.420 16.865 1.00 49.00 90 ALA A C 1
ATOM 739 O O . ALA A 1 90 ? -33.989 17.534 18.071 1.00 49.00 90 ALA A O 1
ATOM 740 N N . GLU A 1 91 ? -33.426 18.333 16.157 1.00 36.78 91 GLU A N 1
ATOM 741 C CA . GLU A 1 91 ? -33.819 19.029 14.936 1.00 36.78 91 GLU A CA 1
ATOM 742 C C . GLU A 1 91 ? -32.609 19.413 14.064 1.00 36.78 91 GLU A C 1
ATOM 744 O O . GLU A 1 91 ? -31.483 19.596 14.527 1.00 36.78 91 GLU A O 1
ATOM 749 N N . ARG A 1 92 ? -32.888 19.533 12.764 1.00 50.12 92 ARG A N 1
ATOM 750 C CA . ARG A 1 92 ? -32.035 20.151 11.748 1.00 50.12 92 ARG A CA 1
ATOM 751 C C . ARG A 1 92 ? -31.899 21.646 12.047 1.00 50.12 92 ARG A C 1
ATOM 753 O O . ARG A 1 92 ? -32.906 22.342 12.059 1.00 50.12 92 ARG A O 1
ATOM 760 N N . ALA A 1 93 ? -30.672 22.144 12.135 1.00 39.53 93 ALA A N 1
ATOM 761 C CA . ALA A 1 93 ? -30.372 23.551 11.907 1.00 39.53 93 ALA A CA 1
ATOM 762 C C . ALA A 1 93 ? -29.088 23.652 11.077 1.00 39.53 93 ALA A C 1
ATOM 764 O O . ALA A 1 93 ? -28.035 23.146 11.462 1.00 39.53 93 AL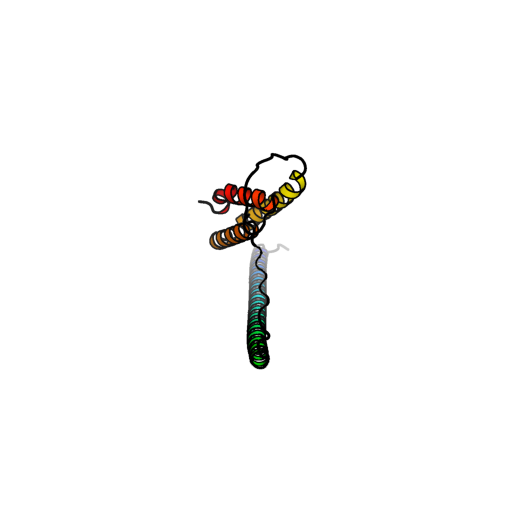A A O 1
ATOM 765 N N . CYS A 1 94 ? -29.229 24.250 9.895 1.00 39.69 94 CYS A N 1
ATOM 766 C CA . CYS A 1 94 ? -28.152 24.649 9.004 1.00 39.69 94 CYS A CA 1
ATOM 767 C C . CYS A 1 94 ? -27.260 25.681 9.702 1.00 39.69 94 CYS A C 1
ATOM 769 O O . CYS A 1 94 ? -27.699 26.800 9.949 1.00 39.69 94 CYS A O 1
ATOM 771 N N . SER A 1 95 ? -26.008 25.308 9.950 1.00 41.81 95 SER A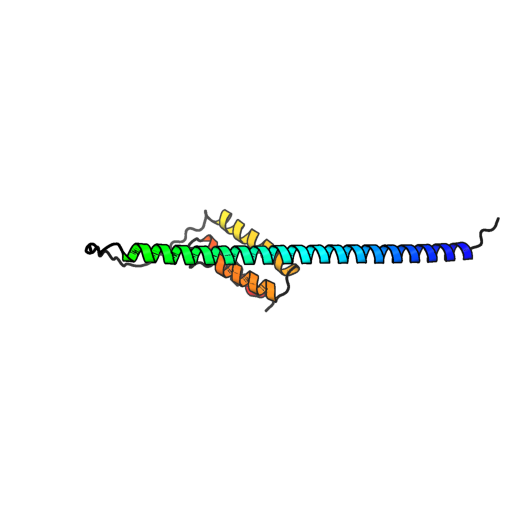 N 1
ATOM 772 C CA . SER A 1 95 ? -24.930 26.224 10.330 1.00 41.81 95 SER A CA 1
ATOM 773 C C . SER A 1 95 ? -23.710 25.924 9.457 1.00 41.81 95 SER A C 1
ATOM 775 O O . SER A 1 95 ? -22.685 25.438 9.928 1.00 41.81 95 SER A O 1
ATOM 777 N N . GLU A 1 96 ? -23.849 26.147 8.150 1.00 51.91 96 GLU A N 1
ATOM 778 C CA . GLU A 1 96 ? -22.736 26.143 7.200 1.00 51.91 96 GLU A CA 1
ATOM 779 C C . GLU A 1 96 ? -22.139 27.554 7.171 1.00 51.91 96 GLU A C 1
ATOM 781 O O . GLU A 1 96 ? -22.735 28.416 6.544 1.00 51.91 96 GLU A O 1
ATOM 786 N N . ASP A 1 97 ? -21.016 27.805 7.862 1.00 48.91 97 ASP A N 1
ATOM 787 C CA . ASP A 1 97 ? -20.004 28.743 7.318 1.00 48.91 97 ASP A CA 1
ATOM 788 C C . ASP A 1 97 ? -18.629 28.739 8.020 1.00 48.91 97 ASP A C 1
ATOM 790 O O . ASP A 1 97 ? -17.682 29.319 7.507 1.00 48.91 97 ASP A O 1
ATOM 794 N N . LEU A 1 98 ? -18.440 28.066 9.166 1.00 46.69 98 LEU A N 1
ATOM 795 C CA . LEU A 1 98 ? -17.146 28.118 9.888 1.00 46.69 98 LEU A CA 1
ATOM 796 C C . LEU A 1 98 ? -16.357 26.790 9.909 1.00 46.69 98 LEU A C 1
ATOM 798 O O . LEU A 1 98 ? -15.227 26.747 10.394 1.00 46.69 98 LEU A O 1
ATOM 802 N N . GLY A 1 99 ? -16.908 25.708 9.342 1.00 51.34 99 GLY A N 1
ATOM 803 C CA . GLY A 1 99 ? -16.294 24.365 9.315 1.00 51.34 99 GLY A CA 1
ATOM 804 C C . GLY A 1 99 ? -15.512 24.007 8.041 1.00 51.34 99 GLY A C 1
ATOM 805 O O . GLY A 1 99 ? -14.723 23.055 8.046 1.00 51.34 99 GLY A O 1
ATOM 806 N N . ALA A 1 100 ? -15.671 24.786 6.964 1.00 57.94 100 ALA A N 1
ATOM 807 C CA . ALA A 1 100 ? -15.205 24.419 5.625 1.00 57.94 100 ALA A CA 1
ATOM 808 C C . ALA A 1 100 ? -13.690 24.159 5.555 1.00 57.94 100 ALA A C 1
ATOM 810 O O . ALA A 1 100 ? -13.249 23.226 4.892 1.00 57.94 100 ALA A O 1
ATOM 811 N N . SER A 1 101 ? -12.864 24.915 6.282 1.00 68.31 101 SER A N 1
ATOM 812 C CA . SER A 1 101 ? -11.401 24.812 6.150 1.00 68.31 101 SER A CA 1
ATOM 813 C C . SER A 1 101 ? -10.844 23.436 6.558 1.00 68.31 101 SER A C 1
ATOM 815 O O . SER A 1 101 ? -10.017 22.850 5.852 1.00 68.31 101 SER A O 1
ATOM 817 N N . ALA A 1 102 ? -11.334 22.867 7.664 1.00 73.88 102 ALA A N 1
ATOM 818 C CA . ALA A 1 102 ? -10.823 21.598 8.185 1.00 73.88 102 ALA A CA 1
ATOM 819 C C . ALA A 1 102 ? -11.481 20.361 7.548 1.00 73.88 102 ALA A C 1
ATOM 821 O O . ALA A 1 102 ? -10.919 19.268 7.587 1.00 73.88 102 ALA A O 1
ATOM 822 N N . GLU A 1 103 ? -12.677 20.511 6.985 1.00 81.25 103 GLU A N 1
ATOM 823 C CA . GLU A 1 103 ? -13.327 19.470 6.185 1.00 81.25 103 GLU A CA 1
ATOM 824 C C . GLU A 1 103 ? -12.693 19.362 4.800 1.00 81.25 103 GLU A C 1
ATOM 826 O O . GLU A 1 103 ? -12.364 18.265 4.338 1.00 81.25 103 GLU A O 1
ATOM 831 N N . LEU A 1 104 ? -12.430 20.510 4.171 1.00 82.12 104 LEU A N 1
ATOM 832 C CA . LEU A 1 104 ? -11.784 20.580 2.866 1.00 82.12 104 LEU A CA 1
ATOM 833 C C . LEU A 1 104 ? -10.360 20.018 2.900 1.00 82.12 104 LEU A C 1
ATOM 835 O O . LEU A 1 104 ? -9.948 19.383 1.927 1.00 82.12 104 LEU A O 1
ATOM 839 N N . SER A 1 105 ? -9.616 20.187 4.000 1.00 88.94 105 SER A N 1
ATOM 840 C CA . SER A 1 105 ? -8.272 19.609 4.122 1.00 88.94 105 SER A CA 1
ATOM 841 C C . SER A 1 105 ? -8.304 18.076 4.106 1.00 88.94 105 SER A C 1
ATOM 843 O O . SER A 1 105 ? -7.600 17.463 3.302 1.00 88.94 105 SER A O 1
ATOM 845 N N . ALA A 1 106 ? -9.191 17.451 4.887 1.00 90.75 106 ALA A N 1
ATOM 846 C CA . ALA A 1 106 ? -9.336 15.995 4.931 1.00 90.75 106 ALA A CA 1
ATOM 847 C C . ALA A 1 106 ? -9.791 15.416 3.580 1.00 90.75 106 ALA A C 1
ATOM 849 O O . ALA A 1 106 ? -9.266 14.399 3.119 1.00 90.75 106 ALA A O 1
ATOM 850 N N . VAL A 1 107 ? -10.736 16.080 2.906 1.00 93.06 107 VAL A N 1
ATOM 851 C CA . VAL A 1 107 ? -11.192 15.680 1.566 1.00 93.06 107 VAL A CA 1
ATOM 852 C C . VAL A 1 107 ? -10.069 15.822 0.533 1.00 93.06 107 VAL A C 1
ATOM 854 O O . VAL A 1 107 ? -9.888 14.935 -0.306 1.00 93.06 107 VAL A O 1
ATOM 857 N N . ARG A 1 108 ? -9.277 16.900 0.599 1.00 91.56 108 ARG A N 1
ATOM 858 C CA . ARG A 1 108 ? -8.139 17.137 -0.301 1.00 91.56 108 ARG A CA 1
ATOM 859 C C . ARG A 1 108 ? -7.049 16.080 -0.128 1.00 91.56 108 ARG A C 1
ATOM 861 O O . ARG A 1 108 ? -6.564 15.551 -1.126 1.00 91.56 108 ARG A O 1
ATOM 868 N N . GLU A 1 109 ? -6.693 15.738 1.107 1.00 92.75 109 GLU A N 1
ATOM 869 C CA . GLU A 1 109 ? -5.731 14.668 1.398 1.00 92.75 109 GLU A CA 1
ATOM 870 C C . GLU A 1 109 ? -6.209 13.323 0.851 1.00 92.75 109 GLU A C 1
ATOM 872 O O . GLU A 1 109 ? -5.472 12.624 0.149 1.00 92.75 109 GLU A O 1
ATOM 877 N N . LEU A 1 110 ? -7.476 12.995 1.106 1.00 95.12 110 LEU A N 1
ATOM 878 C CA . LEU A 1 110 ? -8.071 11.746 0.660 1.00 95.12 110 LEU A CA 1
ATOM 879 C C . LEU A 1 110 ? -8.155 11.667 -0.871 1.00 95.12 110 LEU A C 1
ATOM 881 O O . LEU A 1 110 ? -7.917 10.608 -1.452 1.00 95.12 110 LEU A O 1
ATOM 885 N N . ARG A 1 111 ? -8.423 12.787 -1.551 1.00 94.38 111 ARG A N 1
ATOM 886 C CA . ARG A 1 111 ? -8.365 12.874 -3.015 1.00 94.38 111 ARG A CA 1
ATOM 887 C C . ARG A 1 111 ? -6.970 12.544 -3.544 1.00 94.38 111 ARG A C 1
ATOM 889 O O . ARG A 1 111 ? -6.854 11.685 -4.416 1.00 94.38 111 ARG A O 1
ATOM 896 N N . CYS A 1 112 ? -5.929 13.174 -3.000 1.00 94.19 112 CYS A N 1
ATOM 897 C CA . CYS A 1 112 ? -4.544 12.899 -3.385 1.00 94.19 112 CYS A CA 1
ATOM 898 C C . CYS A 1 112 ? -4.172 11.424 -3.154 1.00 94.19 112 CYS A C 1
ATOM 900 O O . CYS A 1 112 ? -3.490 10.813 -3.977 1.00 94.19 112 CYS A O 1
ATOM 902 N N . GLU A 1 113 ? -4.632 10.825 -2.051 1.00 94.38 113 GLU A N 1
ATOM 903 C CA . GLU A 1 113 ? -4.405 9.407 -1.751 1.00 94.38 113 GLU A CA 1
ATOM 904 C C . GLU A 1 113 ? -5.098 8.477 -2.765 1.00 94.38 113 GLU A C 1
ATOM 906 O O . GLU A 1 113 ? -4.515 7.485 -3.226 1.00 94.38 113 GLU A O 1
ATOM 911 N N . LEU A 1 114 ? -6.338 8.794 -3.147 1.00 95.25 114 LEU A N 1
ATOM 912 C CA . LEU A 1 114 ? -7.077 8.033 -4.153 1.00 95.25 114 LEU A CA 1
ATOM 913 C C . LEU A 1 114 ? -6.445 8.163 -5.545 1.00 95.25 114 LEU A C 1
ATOM 915 O O . LEU A 1 114 ? -6.373 7.169 -6.260 1.00 95.25 114 LEU A O 1
ATOM 919 N N . GLU A 1 115 ? -5.951 9.339 -5.931 1.00 95.25 115 GLU A N 1
ATOM 920 C CA . GLU A 1 115 ? -5.264 9.537 -7.216 1.00 95.25 115 GLU A CA 1
ATOM 921 C C . GLU A 1 115 ? -3.968 8.718 -7.299 1.00 95.25 115 GLU A C 1
ATOM 923 O O . GLU A 1 115 ? -3.791 7.958 -8.252 1.00 95.25 115 GLU A O 1
ATOM 928 N N . LYS A 1 116 ? -3.125 8.766 -6.258 1.00 94.31 116 LYS A N 1
ATOM 929 C CA . LYS A 1 116 ? -1.887 7.967 -6.183 1.00 94.31 116 LYS A CA 1
ATOM 930 C C . LYS A 1 116 ? -2.172 6.466 -6.235 1.00 94.31 116 LYS A C 1
ATOM 932 O O . LYS A 1 116 ? -1.679 5.750 -7.100 1.00 94.31 116 LYS A O 1
ATOM 937 N N . SER A 1 117 ? -3.063 5.985 -5.365 1.00 94.50 117 SER A N 1
ATOM 938 C CA . SER A 1 117 ? -3.399 4.555 -5.328 1.00 94.50 117 SER A CA 1
ATOM 939 C C . SER A 1 117 ? -4.103 4.064 -6.597 1.00 94.50 117 SER A C 1
ATOM 941 O O . SER A 1 117 ? -4.013 2.881 -6.918 1.00 94.50 117 SER A O 1
ATOM 943 N N . LYS A 1 118 ? -4.795 4.940 -7.340 1.00 94.62 118 LYS A N 1
ATOM 944 C CA . LYS A 1 118 ? -5.387 4.588 -8.635 1.00 94.62 118 LYS A CA 1
ATOM 945 C C . LYS A 1 118 ? -4.325 4.280 -9.693 1.00 94.62 118 LYS A C 1
ATOM 947 O O . LYS A 1 118 ? -4.550 3.361 -10.479 1.00 94.62 118 LYS A O 1
ATOM 952 N N . ALA A 1 119 ? -3.222 5.028 -9.697 1.00 93.56 119 ALA A N 1
ATOM 953 C CA . ALA A 1 119 ? -2.106 4.835 -10.619 1.00 93.56 119 ALA A CA 1
ATOM 954 C C . ALA A 1 119 ? -1.244 3.619 -10.242 1.00 93.56 119 ALA A C 1
ATOM 956 O O . ALA A 1 119 ? -0.901 2.822 -11.112 1.00 93.56 119 ALA A O 1
ATOM 957 N N . ASP A 1 120 ? -0.956 3.443 -8.949 1.00 94.25 120 ASP A N 1
ATOM 958 C CA . ASP A 1 120 ? 0.040 2.467 -8.491 1.00 94.25 120 ASP A CA 1
ATOM 959 C C . ASP A 1 120 ? -0.533 1.069 -8.186 1.00 94.25 120 ASP A C 1
ATOM 961 O O . ASP A 1 120 ? 0.181 0.066 -8.267 1.00 94.25 120 ASP A O 1
ATOM 965 N N . GLU A 1 121 ? -1.809 0.960 -7.784 1.00 94.94 121 GLU A N 1
ATOM 966 C CA . GLU A 1 121 ? -2.348 -0.293 -7.240 1.00 94.94 121 GLU A CA 1
ATOM 967 C C . GLU A 1 121 ? -3.260 -1.083 -8.209 1.00 94.94 121 GLU A C 1
ATOM 969 O O . GLU A 1 121 ? -4.176 -0.536 -8.842 1.00 94.94 121 GLU A O 1
ATOM 974 N N . PRO A 1 122 ? -3.139 -2.430 -8.240 1.00 95.62 122 PRO A N 1
ATOM 975 C CA . PRO A 1 122 ? -4.060 -3.279 -8.989 1.00 95.62 122 PRO A CA 1
ATOM 976 C C . PRO A 1 122 ? -5.480 -3.212 -8.407 1.00 95.62 122 PRO A C 1
ATOM 978 O O . PRO A 1 122 ? -5.678 -3.058 -7.198 1.00 95.62 122 PRO A O 1
ATOM 981 N N . HIS A 1 123 ? -6.492 -3.412 -9.259 1.00 94.94 123 HIS A N 1
ATOM 982 C CA . HIS A 1 123 ? -7.918 -3.245 -8.924 1.00 94.94 123 HIS A CA 1
ATOM 983 C C . HIS A 1 123 ? -8.349 -3.951 -7.619 1.00 94.94 123 HIS A C 1
ATOM 985 O O . HIS A 1 123 ? -9.076 -3.379 -6.802 1.00 94.94 123 HIS A O 1
ATOM 991 N N . ARG A 1 124 ? -7.861 -5.175 -7.363 1.00 94.44 124 ARG A N 1
ATOM 992 C CA . ARG A 1 124 ? -8.168 -5.924 -6.129 1.00 94.44 124 ARG A CA 1
ATOM 993 C C . ARG A 1 124 ? -7.723 -5.177 -4.865 1.00 94.44 124 ARG A C 1
ATOM 995 O O . ARG A 1 124 ? -8.475 -5.157 -3.889 1.00 94.44 124 ARG A O 1
ATOM 1002 N N . LYS A 1 125 ? -6.534 -4.564 -4.876 1.00 94.56 125 LYS A N 1
ATOM 1003 C CA . LYS A 1 125 ? -6.009 -3.789 -3.740 1.00 94.56 125 LYS A CA 1
ATOM 1004 C C . LYS A 1 125 ? -6.761 -2.467 -3.578 1.00 94.56 125 LYS A C 1
ATOM 1006 O O . LYS A 1 125 ? -7.209 -2.183 -2.468 1.00 94.56 125 LYS A O 1
ATOM 1011 N N . ARG A 1 126 ? -7.073 -1.777 -4.683 1.00 96.50 126 ARG A N 1
ATOM 1012 C CA . ARG A 1 126 ? -7.934 -0.577 -4.681 1.00 96.50 126 ARG A CA 1
ATOM 1013 C C . ARG A 1 126 ? -9.282 -0.833 -4.009 1.00 96.50 126 ARG A C 1
ATOM 1015 O O . ARG A 1 126 ? -9.673 -0.104 -3.102 1.00 96.50 126 ARG A O 1
ATOM 1022 N N . LYS A 1 127 ? -9.964 -1.933 -4.350 1.00 97.00 127 LYS A N 1
ATOM 1023 C CA . LYS A 1 127 ? -11.242 -2.319 -3.719 1.00 97.00 127 LYS A CA 1
ATOM 1024 C C . LYS A 1 127 ? -11.114 -2.550 -2.210 1.00 97.00 127 LYS A C 1
ATOM 1026 O O . LYS A 1 127 ? -12.008 -2.175 -1.454 1.00 97.00 127 LYS A O 1
ATOM 1031 N N . GLN A 1 128 ? -10.019 -3.163 -1.758 1.00 96.81 128 GLN A N 1
ATOM 1032 C CA . GLN A 1 128 ? -9.758 -3.354 -0.328 1.00 96.81 128 GLN A CA 1
ATOM 1033 C C . GLN A 1 128 ? -9.466 -2.027 0.379 1.00 96.81 128 GLN A C 1
ATOM 1035 O O . GLN A 1 128 ? -10.001 -1.790 1.461 1.00 96.81 128 GLN A O 1
ATOM 1040 N N . ARG A 1 129 ? -8.654 -1.156 -0.230 1.00 96.50 129 ARG A N 1
ATOM 1041 C CA . ARG A 1 129 ? -8.322 0.168 0.308 1.00 96.50 129 ARG A CA 1
ATOM 1042 C C . ARG A 1 129 ? -9.566 1.040 0.436 1.00 96.50 129 ARG A C 1
ATOM 1044 O O . ARG A 1 129 ? -9.815 1.584 1.506 1.00 96.50 129 ARG A O 1
ATOM 1051 N N . PHE A 1 130 ? -10.406 1.059 -0.595 1.00 96.94 130 PHE A N 1
ATOM 1052 C CA . PHE A 1 130 ? -11.675 1.781 -0.588 1.00 96.94 130 PHE A CA 1
ATOM 1053 C C . PHE A 1 130 ? -12.589 1.338 0.564 1.00 96.94 130 PHE A C 1
ATOM 1055 O O . PHE A 1 130 ? -13.082 2.174 1.315 1.00 96.94 130 PHE A O 1
ATOM 1062 N N . LYS A 1 131 ? -12.741 0.022 0.783 1.00 97.06 131 LYS A N 1
ATOM 1063 C CA . LYS A 1 131 ? -13.507 -0.512 1.926 1.00 97.06 131 LYS A CA 1
ATOM 1064 C C . LYS A 1 131 ? -12.933 -0.077 3.279 1.00 97.06 131 LYS A C 1
ATOM 1066 O O . LYS A 1 131 ? -13.693 0.241 4.189 1.00 97.06 131 LYS A O 1
ATOM 1071 N N . LYS A 1 132 ? -11.603 -0.058 3.426 1.00 96.75 132 LYS A N 1
ATOM 1072 C CA . LYS A 1 132 ? -10.943 0.408 4.658 1.00 96.75 132 LYS A CA 1
ATOM 1073 C C . LYS A 1 132 ? -11.209 1.892 4.911 1.00 96.75 132 LYS A C 1
ATOM 1075 O O . LYS A 1 132 ? -11.510 2.253 6.043 1.00 96.75 132 LYS A O 1
ATOM 1080 N N . LEU A 1 133 ? -11.138 2.727 3.872 1.00 96.12 133 LEU A N 1
ATOM 1081 C CA . LEU A 1 133 ? -11.439 4.158 3.968 1.00 96.12 133 LEU A CA 1
ATOM 1082 C C . LEU A 1 133 ? -12.907 4.401 4.339 1.00 96.12 133 LEU A C 1
ATOM 1084 O O . LEU A 1 133 ? -13.171 5.200 5.230 1.00 96.12 133 LEU A O 1
ATOM 1088 N N . GLN A 1 134 ? -13.844 3.655 3.744 1.00 96.31 134 GLN A N 1
ATOM 1089 C CA . GLN A 1 134 ? -15.263 3.715 4.116 1.00 96.31 134 GLN A CA 1
ATOM 1090 C C . GLN A 1 134 ? -15.500 3.352 5.584 1.00 96.31 134 GLN A C 1
ATOM 1092 O O . GLN A 1 134 ? -16.287 4.014 6.246 1.00 96.31 134 GLN A O 1
ATOM 1097 N N . LEU A 1 135 ? -14.823 2.322 6.103 1.00 96.50 135 LEU A N 1
ATOM 1098 C CA . LEU A 1 135 ? -14.962 1.918 7.504 1.00 96.50 135 LEU A CA 1
ATOM 1099 C C . LEU A 1 135 ? -14.318 2.930 8.463 1.00 96.50 135 LEU A C 1
ATOM 1101 O O . LEU A 1 135 ? -14.850 3.170 9.544 1.00 96.50 135 LEU A O 1
ATOM 1105 N N . LYS A 1 136 ? -13.177 3.514 8.070 1.00 95.50 136 LYS A N 1
ATOM 1106 C CA . LYS A 1 136 ? -12.466 4.543 8.842 1.00 95.50 136 LYS A CA 1
ATOM 1107 C C . LYS A 1 136 ? -13.303 5.814 8.976 1.00 95.50 136 LYS A C 1
ATOM 1109 O O . LYS A 1 136 ? -13.374 6.377 10.059 1.00 95.50 136 LYS A O 1
ATOM 1114 N N . TRP A 1 137 ? -13.943 6.242 7.894 1.00 96.00 137 TRP A N 1
ATOM 1115 C CA . TRP A 1 137 ? -14.741 7.468 7.844 1.00 96.00 137 TRP A CA 1
ATOM 1116 C C . TRP A 1 137 ? -16.247 7.213 7.980 1.00 96.00 137 TRP A C 1
ATOM 1118 O O . TRP A 1 137 ? -17.050 8.031 7.557 1.00 96.00 137 TRP A O 1
ATOM 1128 N N . HIS A 1 138 ? -16.655 6.076 8.546 1.00 96.19 138 HIS A N 1
ATOM 1129 C CA . HIS A 1 138 ? -18.074 5.758 8.677 1.00 96.19 138 HIS A CA 1
ATOM 1130 C C . HIS A 1 138 ? -18.744 6.649 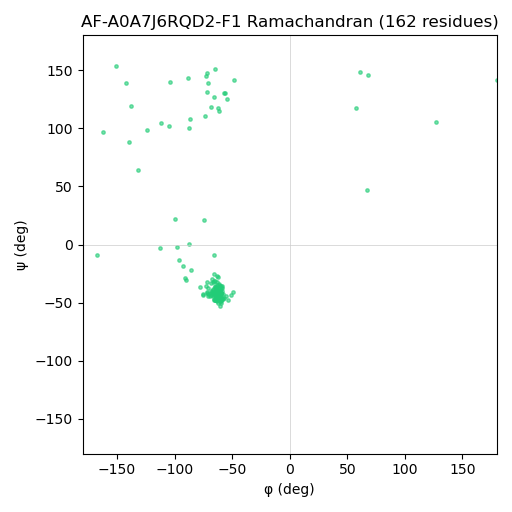9.744 1.00 96.19 138 HIS A C 1
ATOM 1132 O O . HIS A 1 138 ? -18.237 6.687 10.870 1.00 96.19 138 HIS A O 1
ATOM 1138 N N . PRO A 1 139 ? -19.897 7.286 9.455 1.00 95.25 139 PRO A N 1
ATOM 1139 C CA . PRO A 1 139 ? -20.555 8.215 10.385 1.00 95.25 139 PRO A CA 1
ATOM 1140 C C . PRO A 1 139 ? -21.023 7.551 11.694 1.00 95.25 139 PRO A C 1
ATOM 1142 O O . PRO A 1 139 ? -21.048 8.187 12.740 1.00 95.25 139 PRO A O 1
ATOM 1145 N N . ASP A 1 140 ? -21.323 6.246 11.667 1.00 95.94 140 ASP A N 1
ATOM 1146 C CA . ASP A 1 140 ? -21.668 5.471 12.876 1.00 95.94 140 ASP A CA 1
ATOM 1147 C C . ASP A 1 140 ? -20.506 5.385 13.885 1.00 95.94 140 ASP A C 1
ATOM 1149 O O . ASP A 1 140 ? -20.704 5.486 15.093 1.00 95.94 140 ASP A O 1
ATOM 1153 N N . LYS A 1 141 ? -19.270 5.238 13.385 1.00 93.38 141 LYS A N 1
ATOM 1154 C CA . LYS A 1 141 ? -18.071 5.105 14.228 1.00 93.38 141 LYS A CA 1
ATOM 1155 C C . LYS A 1 141 ? -17.434 6.447 14.559 1.00 93.38 141 LYS A C 1
ATOM 1157 O O . LYS A 1 141 ? -16.816 6.578 15.610 1.00 93.38 141 LYS A O 1
ATOM 1162 N N . ASN A 1 142 ? -17.565 7.417 13.659 1.00 92.44 142 ASN A N 1
ATOM 1163 C CA . ASN A 1 142 ? -17.053 8.769 13.814 1.00 92.44 142 ASN A CA 1
ATOM 1164 C C . ASN A 1 142 ? -18.207 9.754 13.656 1.00 92.44 142 ASN A C 1
ATOM 1166 O O . ASN A 1 142 ? -18.563 10.114 12.539 1.00 92.44 142 ASN A O 1
ATOM 1170 N N . ARG A 1 143 ? -18.748 10.224 14.784 1.00 89.44 143 ARG A N 1
ATOM 1171 C CA . ARG A 1 143 ? -19.844 11.209 14.835 1.00 89.44 143 ARG A CA 1
ATOM 1172 C C . ARG A 1 143 ? -19.403 12.640 14.493 1.00 89.44 143 ARG A C 1
ATOM 1174 O O . ARG A 1 143 ? -20.038 13.591 14.924 1.00 89.44 143 ARG A O 1
ATOM 1181 N N . SER A 1 144 ? -18.282 12.802 13.794 1.00 91.19 144 SER A N 1
ATOM 1182 C CA . SER A 1 144 ? -17.812 14.113 13.356 1.00 91.19 144 SER A CA 1
ATOM 1183 C C . SER A 1 144 ? -18.406 14.460 11.997 1.00 91.19 144 SER A C 1
ATOM 1185 O O . SER A 1 144 ? -18.492 13.604 11.113 1.00 91.19 144 SER A O 1
ATOM 1187 N N . ASP A 1 145 ? -18.736 15.732 11.797 1.00 86.81 145 ASP A N 1
ATOM 1188 C CA . ASP A 1 145 ? -19.275 16.233 10.525 1.00 86.81 145 ASP A CA 1
ATOM 1189 C C . ASP A 1 145 ? -18.296 15.981 9.363 1.00 86.81 145 ASP A C 1
ATOM 1191 O O . ASP A 1 145 ? -18.675 15.505 8.288 1.00 86.81 145 ASP A O 1
ATOM 1195 N N . LYS A 1 146 ? -16.992 16.085 9.660 1.00 90.12 146 LYS A N 1
ATOM 1196 C CA . LYS A 1 146 ? -15.878 15.690 8.784 1.00 90.12 146 LYS A CA 1
ATOM 1197 C C . LYS A 1 146 ? -16.007 14.271 8.241 1.00 90.12 146 LYS A C 1
ATOM 1199 O O . LYS A 1 146 ? -15.730 14.039 7.065 1.00 90.12 146 LYS A O 1
ATOM 1204 N N . ALA A 1 147 ? -16.386 13.303 9.076 1.00 92.81 147 ALA A N 1
ATOM 1205 C CA . ALA A 1 147 ? -16.496 11.918 8.636 1.00 92.81 147 ALA A CA 1
ATOM 1206 C C . ALA A 1 147 ? -17.635 11.747 7.634 1.00 92.81 147 ALA A C 1
ATOM 1208 O O . ALA A 1 147 ? -17.449 11.091 6.610 1.00 92.81 147 ALA A O 1
ATOM 1209 N N . THR A 1 148 ? -18.766 12.407 7.877 1.00 93.75 148 THR A N 1
ATOM 1210 C CA . THR A 1 148 ? -19.903 12.423 6.955 1.00 93.75 148 THR A CA 1
ATOM 1211 C C . THR A 1 148 ? -19.516 13.033 5.606 1.00 93.75 148 THR A C 1
ATOM 1213 O O . THR A 1 148 ? -19.737 12.394 4.574 1.00 93.75 148 THR A O 1
ATOM 1216 N N . ALA A 1 149 ? -18.864 14.201 5.594 1.00 92.62 149 ALA A N 1
ATOM 1217 C CA . ALA A 1 149 ? -18.415 14.862 4.364 1.00 92.62 149 ALA A CA 1
ATOM 1218 C C . ALA A 1 149 ? -17.416 13.999 3.566 1.00 92.62 149 ALA A C 1
ATOM 1220 O O . ALA A 1 149 ? -17.581 13.769 2.362 1.00 92.62 149 ALA A O 1
ATOM 1221 N N . VAL A 1 150 ? -16.411 13.431 4.242 1.00 95.25 150 VAL A N 1
ATOM 1222 C CA . VAL A 1 150 ? -15.421 12.536 3.620 1.00 95.25 150 VAL A CA 1
ATOM 1223 C C . VAL A 1 150 ? -16.073 11.251 3.101 1.00 95.25 150 VAL A C 1
ATOM 1225 O O . VAL A 1 150 ? -15.715 10.758 2.028 1.00 95.25 150 VAL A O 1
ATOM 1228 N N . PHE A 1 151 ? -17.052 10.703 3.822 1.00 96.25 151 PHE A N 1
ATOM 1229 C CA . PHE A 1 151 ? -17.774 9.507 3.403 1.00 96.25 151 PHE A CA 1
ATOM 1230 C C . PHE A 1 151 ? -18.623 9.759 2.155 1.00 96.25 151 PHE A C 1
ATOM 1232 O O . PHE A 1 151 ? -18.582 8.957 1.220 1.00 96.25 151 PHE A O 1
ATOM 1239 N N . GLN A 1 152 ? -19.347 10.879 2.099 1.00 95.44 152 GLN A N 1
ATOM 1240 C CA . GLN A 1 152 ? -20.107 11.278 0.912 1.00 95.44 152 GLN A CA 1
ATOM 1241 C C . GLN A 1 152 ? -19.184 11.476 -0.300 1.00 95.44 152 GLN A C 1
ATOM 1243 O O . GLN A 1 152 ? -19.464 10.950 -1.382 1.00 95.44 152 GLN A O 1
ATOM 1248 N N . PHE A 1 153 ? -18.031 12.129 -0.109 1.00 95.75 153 PHE A N 1
ATOM 1249 C CA . PHE A 1 153 ? -17.005 12.261 -1.147 1.00 95.75 153 PHE A CA 1
ATOM 1250 C C . PHE A 1 153 ? -16.476 10.899 -1.631 1.00 95.75 153 PHE A C 1
ATOM 1252 O O . PHE A 1 153 ? -16.342 10.663 -2.833 1.00 95.75 153 PHE A O 1
ATOM 1259 N N . LEU A 1 154 ? -16.219 9.961 -0.713 1.00 96.38 154 LEU A N 1
ATOM 1260 C CA . LEU A 1 154 ? -15.819 8.597 -1.063 1.00 96.38 154 LEU A CA 1
ATOM 1261 C C . LEU A 1 154 ? -16.871 7.910 -1.941 1.00 96.38 154 LEU A C 1
ATOM 1263 O O . LEU A 1 154 ? -16.515 7.311 -2.957 1.00 96.38 154 LEU A O 1
ATOM 1267 N N . GLN A 1 155 ? -18.157 7.998 -1.583 1.00 96.12 155 GLN A N 1
ATOM 1268 C CA . GLN A 1 155 ? -19.231 7.377 -2.366 1.00 96.12 155 GLN A CA 1
ATOM 1269 C C . GLN A 1 155 ? -19.341 7.978 -3.770 1.00 96.12 155 GLN A C 1
ATOM 1271 O O . GLN A 1 155 ? -19.462 7.217 -4.732 1.00 96.12 155 GLN A O 1
ATOM 1276 N N . SER A 1 156 ? -19.229 9.304 -3.914 1.00 96.38 156 SER A N 1
ATOM 1277 C CA . SER A 1 156 ? -19.309 9.967 -5.225 1.00 96.38 156 SER A CA 1
ATOM 1278 C C . SER A 1 156 ? -18.142 9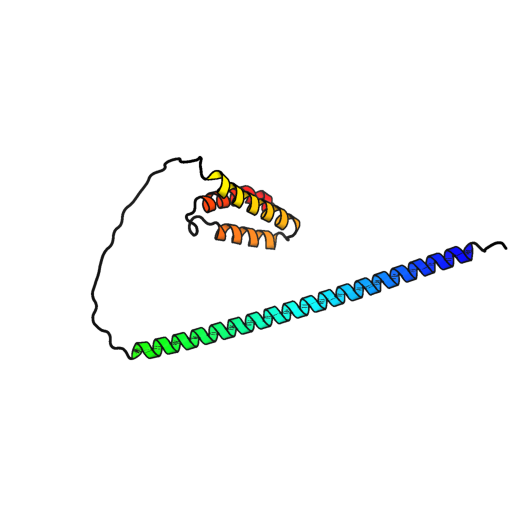.590 -6.148 1.00 96.38 156 SER A C 1
ATOM 1280 O O . SER A 1 156 ? -18.314 9.468 -7.360 1.00 96.38 156 SER A O 1
ATOM 1282 N N . LYS A 1 157 ? -16.957 9.314 -5.587 1.00 96.12 157 LYS A N 1
ATOM 1283 C CA . LYS A 1 157 ? -15.771 8.863 -6.338 1.00 96.12 157 LYS A CA 1
ATOM 1284 C C . LYS A 1 157 ? -15.679 7.350 -6.535 1.00 96.12 157 LYS A C 1
ATOM 1286 O O . LYS A 1 157 ? -14.736 6.884 -7.175 1.00 96.12 157 LYS A O 1
ATOM 1291 N N . LYS A 1 158 ? -16.641 6.565 -6.043 1.00 96.00 158 LYS A N 1
ATOM 1292 C CA . LYS A 1 158 ? -16.618 5.094 -6.107 1.00 96.00 158 LYS A CA 1
ATOM 1293 C C . LYS A 1 158 ? -16.530 4.550 -7.534 1.00 96.00 158 LYS A C 1
ATOM 1295 O O . LYS A 1 158 ? -15.718 3.658 -7.785 1.00 96.00 158 LYS A O 1
ATOM 1300 N N . SER A 1 159 ? -17.351 5.067 -8.450 1.00 95.50 159 SER A N 1
ATOM 1301 C CA . SER A 1 159 ? -17.367 4.652 -9.862 1.00 95.50 159 SER A CA 1
ATOM 1302 C C . SER A 1 159 ? -16.028 4.963 -10.530 1.00 95.50 159 SER A C 1
ATOM 1304 O O . SER A 1 159 ? -15.374 4.065 -11.053 1.00 95.50 159 SER A O 1
ATOM 1306 N N . TRP A 1 160 ? -15.549 6.201 -10.388 1.00 95.69 160 TRP A N 1
ATOM 1307 C CA . TRP A 1 160 ? -14.257 6.642 -10.917 1.00 95.69 160 TRP A CA 1
ATOM 1308 C C . TRP A 1 160 ? -13.072 5.844 -10.356 1.00 95.69 160 TRP A C 1
ATOM 1310 O O . TRP A 1 160 ? -12.142 5.515 -11.096 1.00 95.69 160 TRP A O 1
ATOM 1320 N N . TYR A 1 161 ? -13.069 5.540 -9.058 1.00 96.00 161 TYR A N 1
ATOM 1321 C CA . TYR A 1 161 ? -11.939 4.880 -8.408 1.00 96.00 161 TYR A CA 1
ATOM 1322 C C . TYR A 1 161 ? -11.890 3.376 -8.693 1.00 96.00 161 TYR A C 1
ATOM 1324 O O . TYR A 1 161 ? -10.802 2.821 -8.852 1.00 96.00 161 TYR A O 1
ATOM 1332 N N . LEU A 1 162 ? -13.047 2.711 -8.779 1.00 95.62 162 LEU A N 1
ATOM 1333 C CA . LEU A 1 162 ? -13.119 1.269 -9.022 1.00 95.62 162 LEU A CA 1
ATOM 1334 C C . LEU A 1 162 ? -13.251 0.911 -10.510 1.00 95.62 162 LEU A C 1
ATOM 1336 O O . LEU A 1 162 ? -12.910 -0.213 -10.858 1.00 95.62 162 LEU A O 1
ATOM 1340 N N . GLY A 1 163 ? -13.652 1.839 -11.382 1.00 88.12 163 GLY A N 1
ATOM 1341 C CA . GLY A 1 163 ? -13.818 1.583 -12.818 1.00 88.12 163 GLY A CA 1
ATOM 1342 C C . GLY A 1 163 ? -14.965 0.614 -13.106 1.00 88.12 163 GLY A C 1
ATOM 1343 O O . GLY A 1 163 ? -14.759 -0.370 -13.808 1.00 88.12 163 GLY A O 1
ATOM 1344 N N . LYS A 1 164 ? -16.122 0.851 -12.475 1.00 59.34 164 LYS A N 1
ATOM 1345 C CA . LYS A 1 164 ? -17.372 0.144 -12.776 1.00 59.34 164 LYS A CA 1
ATOM 1346 C C . LYS A 1 164 ? -18.153 0.877 -13.849 1.00 59.34 164 LYS A C 1
ATOM 1348 O O . LYS A 1 164 ? -18.148 2.126 -13.777 1.00 59.34 164 LYS A O 1
#

Secondary structure (DSSP, 8-state):
----HHHHHHHHHHHHHHHHHHHHHHHHHHHHHHHHHHHHHHHHHHHHHHHHHHHHHHHHHHHHHHHHHHTTS--PPP------------------SSSHHHHHHHHHHHHHHHHHHHHHS-HHHHHHHHHHHHHHT-TTT--SHHHHHHHHHHHHTHHHHHT-

pLDDT: mean 86.6, std 17.13, range [36.78, 98.19]